Protein AF-A0A0V1GEQ0-F1 (afdb_monomer_lite)

Organism: Trichinella pseudospiralis (NCBI:txid6337)

Secondary structure (DSSP, 8-state):
-----GGGGGGHHHHHHHHHHTTT-HHHHHHHHHHHHHHHHHH-SS-HHHHHHHHHHHHHHHHHHHHTTT-HHHH-HHHHTT-

Structure (mmCIF, N/CA/C/O backbone):
data_AF-A0A0V1GEQ0-F1
#
_entry.id   AF-A0A0V1GEQ0-F1
#
loop_
_atom_site.group_PDB
_atom_site.id
_atom_site.type_symbol
_atom_site.label_atom_id
_atom_site.label_alt_id
_atom_site.label_comp_id
_atom_site.label_asym_id
_atom_site.label_entity_id
_atom_site.label_seq_id
_atom_site.pdbx_PDB_ins_code
_atom_site.Cartn_x
_atom_site.Cartn_y
_atom_site.Cartn_z
_atom_site.occupancy
_atom_site.B_iso_or_equiv
_atom_site.auth_seq_id
_atom_site.auth_comp_id
_atom_site.auth_asym_id
_atom_site.auth_atom_id
_atom_site.pdbx_PDB_model_num
ATOM 1 N N . MET A 1 1 ? -9.667 -14.428 9.001 1.00 41.03 1 MET A N 1
ATOM 2 C CA . MET A 1 1 ? -9.815 -13.137 8.294 1.00 41.03 1 MET A CA 1
ATOM 3 C C . MET A 1 1 ? -10.453 -12.142 9.252 1.00 41.03 1 MET A C 1
ATOM 5 O O . MET A 1 1 ? -11.639 -12.268 9.536 1.00 41.03 1 MET A O 1
ATOM 9 N N . GLY A 1 2 ? -9.654 -11.254 9.852 1.00 50.34 2 GLY A N 1
ATOM 10 C CA . GLY A 1 2 ? -10.146 -10.258 10.811 1.00 50.34 2 GLY A CA 1
ATOM 11 C C . GLY A 1 2 ? -11.200 -9.366 10.159 1.00 50.34 2 GLY A C 1
ATOM 12 O O . GLY A 1 2 ? -11.058 -8.995 8.993 1.00 50.34 2 GLY A O 1
ATOM 13 N N . ARG A 1 3 ? -12.296 -9.080 10.869 1.00 53.09 3 ARG A N 1
ATOM 14 C CA . ARG A 1 3 ? -13.342 -8.187 10.362 1.00 53.09 3 ARG A CA 1
ATOM 15 C C . ARG A 1 3 ? -12.718 -6.809 10.157 1.00 53.09 3 ARG A C 1
ATOM 17 O O . ARG A 1 3 ? -12.411 -6.133 11.130 1.00 53.09 3 ARG A O 1
ATOM 24 N N . LEU A 1 4 ? -12.524 -6.415 8.901 1.00 60.50 4 LEU A N 1
ATOM 25 C CA . LEU A 1 4 ? -12.264 -5.020 8.562 1.00 60.50 4 LEU A CA 1
ATOM 26 C C . LEU A 1 4 ? -13.412 -4.181 9.151 1.00 60.50 4 LEU A C 1
ATOM 28 O O . LEU A 1 4 ? -14.571 -4.538 8.902 1.00 60.50 4 LEU A O 1
ATOM 32 N N . PRO A 1 5 ? -13.113 -3.119 9.922 1.00 66.62 5 PRO A N 1
ATOM 33 C CA 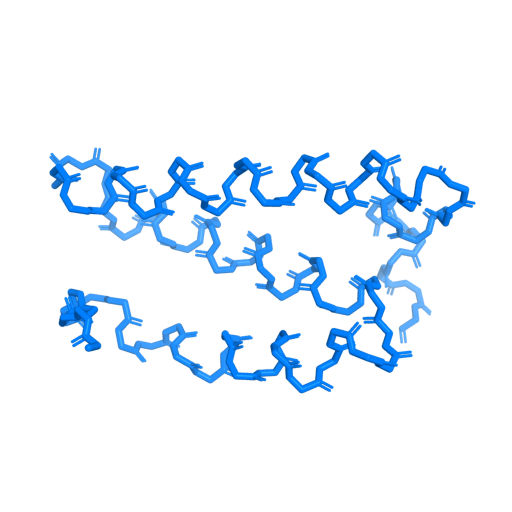. PRO A 1 5 ? -14.110 -2.170 10.398 1.00 66.62 5 PRO A CA 1
ATOM 34 C C . PRO A 1 5 ? -15.045 -1.765 9.258 1.00 66.62 5 PRO A C 1
ATOM 36 O O . PRO A 1 5 ? -14.589 -1.568 8.130 1.00 66.62 5 PRO A O 1
ATOM 39 N N . ASP A 1 6 ? -16.347 -1.634 9.525 1.00 70.25 6 ASP A N 1
ATOM 40 C CA . ASP A 1 6 ? -17.344 -1.307 8.491 1.00 70.25 6 ASP A CA 1
ATOM 41 C C . ASP A 1 6 ? -16.987 -0.034 7.710 1.00 70.25 6 ASP A C 1
ATOM 43 O O . ASP A 1 6 ? -17.246 0.068 6.513 1.00 70.25 6 ASP A O 1
ATOM 47 N N . ILE A 1 7 ? -16.301 0.885 8.385 1.00 68.94 7 ILE A N 1
ATOM 48 C CA . ILE A 1 7 ? -15.770 2.143 7.865 1.00 68.94 7 ILE A CA 1
ATOM 49 C C . ILE A 1 7 ? -14.749 1.917 6.732 1.00 68.94 7 ILE A C 1
ATOM 51 O O . ILE A 1 7 ? -14.686 2.701 5.791 1.00 68.94 7 ILE A O 1
ATOM 55 N N . LEU A 1 8 ? -13.994 0.814 6.766 1.00 70.94 8 LEU A N 1
ATOM 56 C CA . LEU A 1 8 ? -12.977 0.461 5.769 1.00 70.94 8 LEU A CA 1
ATOM 57 C C . LEU A 1 8 ? -13.523 -0.442 4.648 1.00 70.94 8 LEU A C 1
ATOM 59 O O . LEU A 1 8 ? -12.770 -0.842 3.758 1.00 70.94 8 LEU A O 1
ATOM 63 N N . LYS A 1 9 ? -14.827 -0.765 4.632 1.00 75.81 9 LYS A N 1
ATOM 64 C CA . LYS A 1 9 ? -15.433 -1.572 3.552 1.00 75.81 9 LYS A CA 1
ATOM 65 C C . LYS A 1 9 ? -15.274 -0.928 2.176 1.00 75.81 9 LYS A C 1
ATOM 67 O O . LYS A 1 9 ? -15.081 -1.655 1.205 1.00 75.81 9 LYS A O 1
ATOM 72 N N . SER A 1 10 ? -15.315 0.401 2.096 1.00 80.44 10 SER A N 1
ATOM 73 C CA . SER A 1 10 ? -15.091 1.162 0.858 1.00 80.44 10 SER A CA 1
ATOM 74 C C . SER A 1 10 ? -13.668 1.013 0.308 1.00 80.44 10 SER A C 1
ATOM 76 O O . SER A 1 10 ? -13.451 1.232 -0.880 1.00 80.44 10 SER A O 1
ATOM 78 N N . LEU A 1 11 ? -12.712 0.599 1.146 1.00 82.31 11 LEU A N 1
ATOM 79 C CA . LEU A 1 11 ? -11.300 0.450 0.790 1.00 82.31 11 LEU A CA 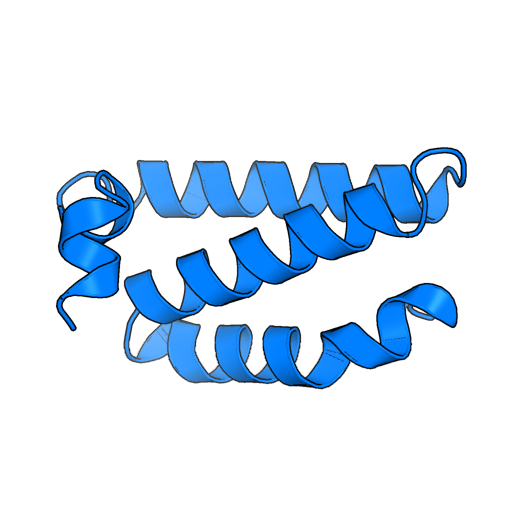1
ATOM 80 C C . LEU A 1 11 ? -10.928 -0.970 0.340 1.00 82.31 11 LEU A C 1
ATOM 82 O O . LEU A 1 11 ? -9.873 -1.165 -0.259 1.00 82.31 11 LEU A O 1
ATOM 86 N N . LYS A 1 12 ? -11.809 -1.959 0.554 1.00 83.06 12 LYS A N 1
ATOM 87 C CA . LYS A 1 12 ? -11.635 -3.336 0.057 1.00 83.06 12 LYS A CA 1
ATOM 88 C C . LYS A 1 12 ? -11.249 -3.449 -1.425 1.00 83.06 12 LYS A C 1
ATOM 90 O O . LYS A 1 12 ? -10.348 -4.235 -1.702 1.00 83.06 12 LYS A O 1
ATOM 95 N N . PRO A 1 13 ? -11.892 -2.743 -2.378 1.00 86.50 13 PRO A N 1
ATOM 96 C CA . PRO A 1 13 ? -11.507 -2.859 -3.783 1.00 86.50 13 PRO A CA 1
ATOM 97 C C . PRO A 1 13 ? -10.059 -2.419 -4.027 1.00 86.50 13 PRO A C 1
ATOM 99 O O . PRO A 1 13 ? -9.353 -3.084 -4.771 1.00 86.50 13 PRO A O 1
ATOM 102 N N . PHE A 1 14 ? -9.586 -1.369 -3.351 1.00 85.38 14 PHE A N 1
ATOM 103 C CA . PHE A 1 14 ? -8.206 -0.895 -3.485 1.00 85.38 14 PHE A CA 1
ATO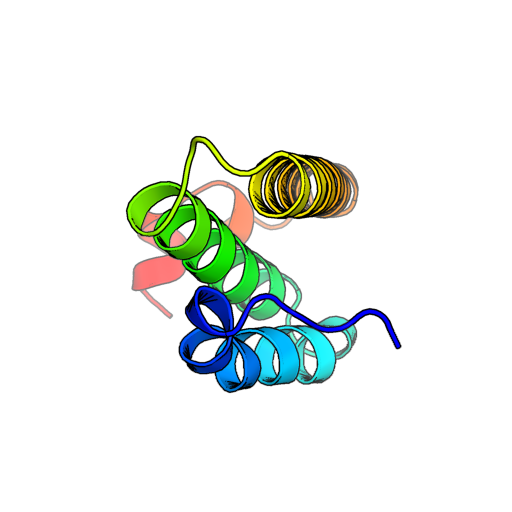M 104 C C . PHE A 1 14 ? -7.187 -1.869 -2.889 1.00 85.38 14 PHE A C 1
ATOM 106 O O . PHE A 1 14 ? -6.131 -2.071 -3.475 1.00 85.38 14 PHE A O 1
ATOM 113 N N . LEU A 1 15 ? -7.516 -2.510 -1.761 1.00 85.31 15 LEU A N 1
ATOM 114 C CA . LEU A 1 15 ? -6.685 -3.577 -1.191 1.00 85.31 15 LEU A CA 1
ATOM 115 C C . LEU A 1 15 ? -6.571 -4.772 -2.138 1.00 85.31 15 LEU A C 1
ATOM 117 O O . LEU A 1 15 ? -5.490 -5.327 -2.283 1.00 85.31 15 LEU A O 1
ATOM 121 N N . LYS A 1 16 ? -7.668 -5.134 -2.809 1.00 87.75 16 LYS A N 1
ATOM 122 C CA . LYS A 1 16 ? -7.655 -6.217 -3.792 1.00 87.75 16 LYS A CA 1
ATOM 123 C C . LYS A 1 16 ? -6.804 -5.868 -5.015 1.00 87.75 16 LYS A C 1
ATOM 125 O O . LYS A 1 16 ? -6.014 -6.690 -5.445 1.00 87.75 16 LYS A O 1
ATOM 130 N N . ILE A 1 17 ? -6.921 -4.640 -5.526 1.00 87.25 17 ILE A N 1
ATOM 131 C CA . ILE A 1 17 ? -6.067 -4.167 -6.626 1.00 87.25 17 ILE A CA 1
ATOM 132 C C . ILE A 1 17 ? -4.594 -4.198 -6.211 1.00 87.25 17 ILE A C 1
ATOM 134 O O . ILE A 1 17 ? -3.758 -4.611 -7.002 1.00 87.25 17 ILE A O 1
ATOM 138 N N . ALA A 1 18 ? -4.272 -3.785 -4.982 1.00 86.94 18 ALA A N 1
ATOM 139 C CA . ALA A 1 18 ? -2.905 -3.842 -4.480 1.00 86.94 18 ALA A CA 1
ATOM 140 C C . ALA A 1 18 ? -2.367 -5.281 -4.427 1.00 86.94 18 ALA A C 1
ATOM 142 O O . ALA A 1 18 ? -1.256 -5.528 -4.877 1.00 86.94 18 ALA A O 1
ATOM 143 N N . GLU A 1 19 ? -3.172 -6.227 -3.939 1.00 87.25 19 GLU A N 1
ATOM 144 C CA . GLU A 1 19 ? -2.822 -7.651 -3.904 1.00 87.25 19 GLU A CA 1
ATOM 145 C C . GLU A 1 19 ? -2.606 -8.217 -5.317 1.00 87.25 19 GLU A C 1
ATOM 147 O O . GLU A 1 19 ? -1.562 -8.811 -5.579 1.00 87.25 19 GLU A O 1
ATOM 152 N N . ASP A 1 20 ? -3.529 -7.944 -6.245 1.00 88.06 20 ASP A N 1
ATOM 153 C CA . ASP A 1 20 ? -3.439 -8.382 -7.645 1.00 88.06 20 ASP A CA 1
ATOM 154 C C . ASP A 1 20 ? -2.209 -7.777 -8.359 1.00 88.06 20 ASP A C 1
ATOM 156 O O . ASP A 1 20 ? -1.607 -8.410 -9.226 1.00 88.06 20 ASP A O 1
ATOM 160 N N . MET A 1 21 ? -1.821 -6.549 -7.996 1.00 85.50 21 MET A N 1
ATOM 161 C CA . MET A 1 21 ? -0.681 -5.840 -8.587 1.00 85.50 21 MET A CA 1
ATOM 162 C C . MET A 1 21 ? 0.654 -6.155 -7.913 1.00 85.50 21 MET A C 1
ATOM 164 O O . MET A 1 21 ? 1.685 -5.830 -8.497 1.00 85.50 21 MET A O 1
ATOM 168 N N . SER A 1 22 ? 0.665 -6.815 -6.753 1.00 83.38 22 SER A N 1
ATOM 169 C CA . SER A 1 22 ? 1.902 -7.095 -6.007 1.00 83.38 22 SER A CA 1
ATOM 170 C C . SER A 1 22 ? 2.925 -7.917 -6.798 1.00 83.38 22 SER A C 1
ATOM 172 O O . SER A 1 22 ? 4.130 -7.711 -6.671 1.00 83.38 22 SER A O 1
ATOM 174 N N . GLU A 1 23 ? 2.455 -8.795 -7.687 1.00 81.19 23 GLU A N 1
ATOM 175 C CA . GLU A 1 23 ? 3.307 -9.602 -8.571 1.00 81.19 23 GLU A CA 1
ATOM 176 C C . GLU A 1 23 ? 3.537 -8.959 -9.952 1.00 81.19 23 GLU A C 1
ATOM 178 O O . GLU A 1 23 ? 4.396 -9.416 -10.707 1.00 81.19 23 GLU A O 1
ATOM 183 N N . CYS A 1 24 ? 2.776 -7.914 -10.302 1.00 84.38 24 CYS A N 1
ATOM 184 C CA . CYS A 1 24 ? 2.787 -7.297 -11.634 1.00 84.38 24 CYS A CA 1
ATOM 185 C C . CYS A 1 24 ? 3.493 -5.935 -11.663 1.00 84.38 24 CYS A C 1
ATOM 187 O O . CYS A 1 24 ? 4.394 -5.724 -12.472 1.00 84.38 24 CYS A O 1
ATOM 189 N N . ASP A 1 25 ? 3.057 -4.997 -10.819 1.00 83.69 25 ASP A N 1
ATOM 190 C CA . ASP A 1 25 ? 3.575 -3.631 -10.741 1.00 83.69 25 ASP A CA 1
ATOM 191 C C . ASP A 1 25 ? 3.538 -3.146 -9.284 1.00 83.69 25 ASP A C 1
ATOM 193 O O . ASP A 1 25 ? 2.523 -2.664 -8.766 1.00 83.69 25 ASP A O 1
ATOM 197 N N . VAL A 1 26 ? 4.697 -3.251 -8.634 1.00 85.56 26 VAL A N 1
ATOM 198 C CA . VAL A 1 26 ? 4.883 -2.885 -7.226 1.00 85.56 26 VAL A CA 1
ATOM 199 C C . VAL A 1 26 ? 4.634 -1.390 -6.973 1.00 85.56 26 VAL A C 1
ATOM 201 O O . VAL A 1 26 ? 4.272 -0.993 -5.863 1.00 85.56 26 VAL A O 1
ATOM 204 N N . ALA A 1 27 ? 4.780 -0.536 -7.996 1.00 85.38 27 ALA A N 1
ATOM 205 C CA . ALA A 1 27 ? 4.481 0.884 -7.871 1.00 85.38 27 ALA A CA 1
ATOM 206 C C . ALA A 1 27 ? 2.966 1.101 -7.759 1.00 85.38 27 ALA A C 1
ATOM 208 O O . ALA A 1 27 ? 2.514 1.888 -6.924 1.00 85.38 27 ALA A O 1
ATOM 209 N N . VAL A 1 28 ? 2.165 0.378 -8.548 1.00 85.88 28 VAL A N 1
ATOM 210 C CA . VAL A 1 28 ? 0.695 0.436 -8.465 1.00 85.88 28 VAL A CA 1
ATOM 211 C C . VAL A 1 28 ? 0.200 -0.112 -7.128 1.00 85.88 28 VAL A C 1
ATOM 213 O O . VAL A 1 28 ? -0.661 0.519 -6.506 1.00 85.88 28 VAL A O 1
ATOM 216 N N . GLU A 1 29 ? 0.765 -1.227 -6.651 1.00 88.94 29 GLU A N 1
ATOM 217 C CA . GLU A 1 29 ? 0.500 -1.758 -5.306 1.00 88.94 29 GLU A CA 1
ATOM 218 C C . GLU A 1 29 ? 0.732 -0.678 -4.241 1.00 88.94 29 GLU A C 1
ATOM 220 O O . GLU A 1 29 ? -0.174 -0.354 -3.465 1.00 88.94 29 GLU A O 1
ATOM 225 N N . TYR A 1 30 ? 1.918 -0.066 -4.243 1.00 87.81 30 TYR A N 1
ATOM 226 C CA . TYR A 1 30 ? 2.292 0.960 -3.276 1.00 87.81 30 TYR A CA 1
ATOM 227 C C . TYR A 1 30 ? 1.323 2.148 -3.284 1.00 87.81 30 TYR A C 1
ATOM 229 O O . TYR A 1 30 ? 0.839 2.559 -2.227 1.00 87.81 30 TYR A O 1
ATOM 237 N N . TRP A 1 31 ? 0.982 2.689 -4.459 1.00 87.88 31 TRP A N 1
ATOM 238 C CA . TRP A 1 31 ? 0.078 3.841 -4.551 1.00 87.88 31 TRP A CA 1
ATOM 239 C C . TRP A 1 31 ? -1.351 3.505 -4.119 1.00 87.88 31 TRP A C 1
ATOM 241 O O . TRP A 1 31 ? -2.002 4.331 -3.467 1.00 87.88 31 TRP A O 1
ATOM 251 N N . CYS A 1 32 ? -1.825 2.290 -4.405 1.00 89.19 32 CYS A N 1
ATOM 252 C CA . CYS A 1 32 ? -3.114 1.807 -3.916 1.00 89.19 32 CYS A CA 1
ATOM 253 C C . CYS A 1 32 ? -3.125 1.705 -2.385 1.00 89.19 32 CYS A C 1
ATOM 255 O O . CYS A 1 32 ? -4.039 2.220 -1.737 1.00 89.19 32 CYS A O 1
ATOM 257 N N . LEU A 1 33 ? -2.091 1.114 -1.784 1.00 89.50 33 LEU A N 1
ATOM 258 C CA . LEU A 1 33 ? -1.975 0.977 -0.329 1.00 89.50 33 LEU A CA 1
ATOM 259 C C . LEU A 1 33 ? -1.779 2.324 0.375 1.00 89.50 33 LEU A C 1
ATOM 261 O O . LEU A 1 33 ? -2.370 2.558 1.430 1.00 89.50 33 LEU A O 1
ATOM 265 N N . TYR A 1 34 ? -1.026 3.247 -0.224 1.00 89.00 34 TYR A N 1
ATOM 266 C CA . TYR A 1 34 ? -0.870 4.611 0.280 1.00 89.00 34 TYR A CA 1
ATOM 267 C C . TYR A 1 34 ? -2.205 5.366 0.284 1.00 89.00 34 TYR A C 1
ATOM 269 O O . TYR A 1 34 ? -2.528 6.069 1.248 1.00 89.00 34 TYR A O 1
ATOM 277 N N . TYR A 1 35 ? -3.016 5.202 -0.766 1.00 89.25 35 TYR A N 1
ATOM 278 C CA . TYR A 1 35 ? -4.365 5.760 -0.813 1.00 89.25 35 TYR A CA 1
ATOM 279 C C . TYR A 1 35 ? -5.256 5.174 0.291 1.00 89.25 35 TYR A C 1
ATOM 281 O O . TYR A 1 35 ? -5.889 5.932 1.029 1.00 89.25 35 TYR A O 1
ATOM 289 N N . VAL A 1 36 ? -5.246 3.848 0.466 1.00 89.38 36 VAL A N 1
ATOM 290 C CA . VAL A 1 36 ? -5.981 3.166 1.545 1.00 89.38 36 VAL A CA 1
ATOM 291 C C . VAL A 1 36 ? -5.553 3.686 2.916 1.00 89.38 36 VAL A C 1
ATOM 293 O O . VAL A 1 36 ? -6.412 4.003 3.734 1.00 89.38 36 VAL A O 1
ATOM 296 N N . LEU A 1 37 ? -4.250 3.836 3.163 1.00 88.88 37 LEU A N 1
ATOM 297 C CA . LEU A 1 37 ? -3.722 4.381 4.413 1.00 88.88 37 LEU A CA 1
ATOM 298 C C . LEU A 1 37 ? -4.225 5.810 4.656 1.00 88.88 37 LEU A C 1
ATOM 300 O O . LEU A 1 37 ? -4.697 6.126 5.749 1.00 88.88 37 LEU A O 1
ATOM 304 N N . ARG A 1 38 ? -4.160 6.674 3.637 1.00 88.69 38 ARG A N 1
ATOM 305 C CA . ARG A 1 38 ? -4.626 8.064 3.728 1.00 88.69 38 ARG A CA 1
ATOM 306 C C . ARG A 1 38 ? -6.116 8.142 4.050 1.00 88.69 38 ARG A C 1
ATOM 308 O O . ARG A 1 38 ? -6.511 8.959 4.880 1.00 88.69 38 ARG A O 1
ATOM 315 N N . GLU A 1 39 ? -6.932 7.320 3.402 1.00 88.50 39 GLU A N 1
ATOM 316 C CA . GLU A 1 39 ? -8.374 7.292 3.636 1.00 88.50 39 GLU A CA 1
ATOM 317 C C . GLU A 1 39 ? -8.728 6.663 4.983 1.00 88.50 39 GLU A C 1
ATOM 319 O O . GLU A 1 39 ? -9.554 7.222 5.699 1.00 88.50 39 GLU A O 1
ATOM 324 N N . ALA A 1 40 ? -8.052 5.589 5.396 1.00 86.19 40 ALA A N 1
ATOM 325 C CA . ALA A 1 40 ? -8.220 4.999 6.723 1.00 86.19 40 ALA A CA 1
ATOM 326 C C . ALA A 1 40 ? -7.929 6.030 7.824 1.00 86.19 40 ALA A C 1
ATOM 328 O O . ALA A 1 40 ? -8.760 6.247 8.702 1.00 86.19 40 ALA A O 1
ATOM 329 N N . LEU A 1 41 ? -6.814 6.762 7.706 1.00 85.50 41 LEU A N 1
ATOM 330 C CA . LEU A 1 41 ? -6.477 7.867 8.605 1.00 85.50 41 LEU A CA 1
ATOM 331 C C . LEU A 1 41 ? -7.463 9.039 8.510 1.00 85.50 41 LEU A C 1
ATOM 333 O O . LEU A 1 41 ? -7.547 9.830 9.442 1.00 85.50 41 LEU A O 1
ATOM 337 N N . ARG A 1 42 ? -8.164 9.243 7.393 1.00 85.00 42 ARG A N 1
ATOM 338 C CA . ARG A 1 42 ? -9.175 10.306 7.274 1.00 85.00 42 ARG A CA 1
ATOM 339 C C . ARG A 1 42 ? -10.483 9.915 7.954 1.00 85.00 42 ARG A C 1
ATOM 341 O O . ARG A 1 42 ? -11.135 10.778 8.533 1.00 85.00 42 ARG A O 1
ATOM 348 N N . LEU A 1 43 ? -10.852 8.646 7.850 1.00 83.06 43 LEU A N 1
ATOM 349 C CA . LEU A 1 43 ? -12.109 8.116 8.352 1.00 83.06 43 LEU A CA 1
ATOM 350 C C . LEU A 1 43 ? -12.080 7.904 9.866 1.00 83.06 43 LEU A C 1
ATOM 352 O O . LEU A 1 43 ? -13.038 8.273 10.540 1.00 83.06 43 LEU A O 1
ATOM 356 N N . ASP A 1 44 ? -10.998 7.332 10.396 1.00 76.38 44 ASP A N 1
ATOM 357 C CA . ASP A 1 44 ? -10.896 7.032 11.820 1.00 76.38 44 ASP A CA 1
ATOM 358 C C . ASP A 1 4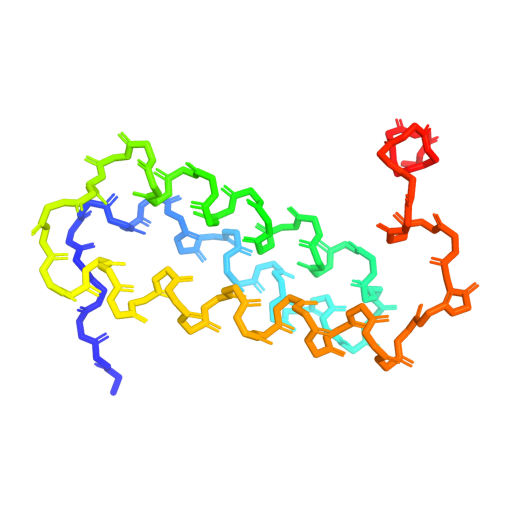4 ? -9.436 7.012 12.298 1.00 76.38 44 ASP A C 1
ATOM 360 O O . ASP A 1 44 ? -8.608 6.227 11.836 1.00 76.38 44 ASP A O 1
ATOM 364 N N . ARG A 1 45 ? -9.125 7.897 13.251 1.00 75.75 45 ARG A N 1
ATOM 365 C CA . ARG A 1 45 ? -7.808 7.997 13.910 1.00 75.75 45 ARG A CA 1
ATOM 366 C C . ARG A 1 45 ? -7.837 7.558 15.369 1.00 75.75 45 ARG A C 1
ATOM 368 O O . ARG A 1 45 ? -6.787 7.543 16.012 1.00 75.75 45 ARG A O 1
ATOM 375 N N . SER A 1 46 ? -9.017 7.274 15.907 1.00 75.06 46 SER A N 1
ATOM 376 C CA . SER A 1 46 ? -9.238 7.107 17.342 1.00 75.06 46 SER A CA 1
ATOM 377 C C . SER A 1 46 ? -9.494 5.655 17.723 1.00 75.06 46 SER A C 1
ATOM 379 O O . SER A 1 46 ? -9.154 5.274 18.840 1.00 75.06 46 SER A O 1
ATOM 381 N N . SER A 1 47 ? -10.037 4.837 16.816 1.00 80.88 47 SER A N 1
ATOM 382 C CA . SER A 1 47 ? -10.194 3.399 17.050 1.00 80.88 47 SER A CA 1
ATOM 383 C C . SER A 1 47 ? -8.828 2.693 17.121 1.00 80.88 47 SER A C 1
ATOM 385 O O . SER A 1 47 ? -8.025 2.816 16.187 1.00 80.88 47 SER A O 1
ATOM 387 N N . PRO A 1 48 ? -8.565 1.904 18.181 1.00 81.19 48 PRO A N 1
ATOM 388 C CA . PRO A 1 48 ? -7.363 1.074 18.294 1.00 81.19 48 PRO A CA 1
ATOM 389 C C . PRO A 1 48 ? -7.202 0.075 17.138 1.00 81.19 48 PRO A C 1
ATOM 391 O O . PRO A 1 48 ? -6.082 -0.225 16.717 1.00 81.19 48 PRO A O 1
ATOM 394 N N . GLU A 1 49 ? -8.311 -0.429 16.592 1.00 79.56 49 GLU A N 1
ATOM 395 C CA . GLU A 1 49 ? -8.323 -1.334 15.443 1.00 79.56 49 GLU A CA 1
ATOM 396 C C . GLU A 1 49 ? -7.854 -0.626 14.163 1.00 79.56 49 GLU A C 1
ATOM 398 O O . GLU A 1 49 ? -6.997 -1.147 13.444 1.00 79.56 49 GLU A O 1
ATOM 403 N N . CYS A 1 50 ? -8.353 0.588 13.904 1.00 80.44 50 CYS A N 1
ATOM 404 C CA . CYS A 1 50 ? -7.915 1.422 12.780 1.00 80.44 50 CYS A CA 1
ATOM 405 C C . CYS A 1 50 ? -6.453 1.868 12.941 1.00 80.44 50 CYS A C 1
ATOM 407 O O . CYS A 1 50 ? -5.693 1.868 11.971 1.00 80.44 50 CYS A O 1
ATOM 409 N N . GLN A 1 51 ? -6.019 2.181 14.164 1.00 84.75 51 GLN A N 1
ATOM 410 C CA . GLN A 1 51 ? -4.618 2.489 14.463 1.00 84.75 51 GLN A CA 1
ATOM 411 C C . GLN A 1 51 ? -3.704 1.290 14.188 1.00 84.75 51 GLN A C 1
ATOM 413 O O . GLN A 1 51 ? -2.697 1.428 13.502 1.00 84.75 51 GLN A O 1
ATOM 418 N N . SER A 1 52 ? -4.080 0.093 14.637 1.00 85.81 52 SER A N 1
ATOM 419 C CA . SER A 1 52 ? -3.298 -1.124 14.381 1.00 85.81 52 SER A CA 1
ATOM 420 C C . SER A 1 52 ? -3.190 -1.424 12.882 1.00 85.81 52 SER A C 1
ATOM 422 O O . SER A 1 52 ? -2.111 -1.747 12.385 1.00 85.81 52 SER A O 1
ATOM 424 N N . PHE A 1 53 ? -4.287 -1.257 12.139 1.00 84.31 53 PHE A N 1
ATOM 425 C CA . PHE A 1 53 ? -4.308 -1.436 10.687 1.00 84.31 53 PHE A CA 1
ATOM 426 C C . PHE A 1 53 ? -3.448 -0.401 9.944 1.00 84.31 53 PHE A C 1
ATOM 428 O O . PHE A 1 53 ? -2.692 -0.754 9.041 1.00 84.31 53 PHE A O 1
ATOM 435 N N . THR A 1 54 ? -3.532 0.873 10.331 1.00 87.31 54 THR A N 1
ATOM 436 C CA . THR A 1 54 ? -2.756 1.959 9.705 1.00 87.31 54 THR A CA 1
ATOM 437 C C . THR A 1 54 ? -1.261 1.837 10.005 1.00 87.31 54 THR A C 1
ATOM 439 O O . THR A 1 54 ? -0.452 2.039 9.103 1.00 87.31 54 THR A O 1
ATOM 442 N N . ILE A 1 55 ? -0.882 1.427 11.222 1.00 89.06 55 ILE A N 1
ATOM 443 C CA . ILE A 1 55 ? 0.512 1.110 11.576 1.00 89.06 55 ILE A CA 1
ATOM 444 C C . ILE A 1 55 ? 1.025 -0.057 10.729 1.00 89.06 55 IL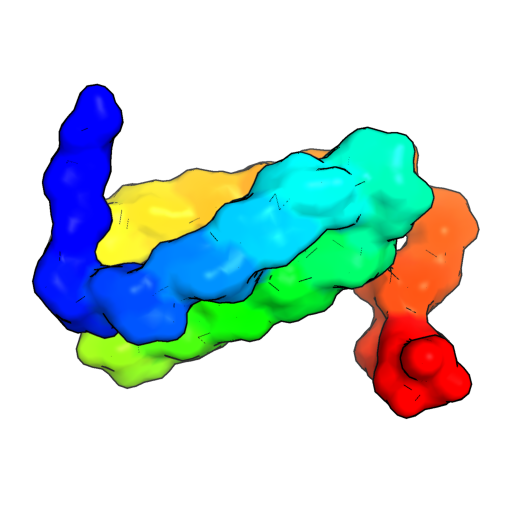E A C 1
ATOM 446 O O . ILE A 1 55 ? 2.104 0.044 10.151 1.00 89.06 55 ILE A O 1
ATOM 450 N N . TYR A 1 56 ? 0.244 -1.134 10.599 1.00 89.44 56 TYR A N 1
ATOM 451 C CA . TYR A 1 56 ? 0.608 -2.278 9.762 1.00 89.44 56 TYR A CA 1
ATOM 452 C C . TYR A 1 56 ? 0.835 -1.875 8.296 1.00 89.44 56 TYR A C 1
ATOM 454 O O . TYR A 1 56 ? 1.875 -2.199 7.723 1.00 89.44 56 TYR A O 1
ATOM 462 N N . LEU A 1 57 ? -0.096 -1.112 7.710 1.00 88.50 57 LEU A N 1
ATOM 463 C CA . LEU A 1 57 ? 0.034 -0.581 6.349 1.00 88.50 57 LEU A CA 1
ATOM 464 C C . LEU A 1 57 ? 1.278 0.291 6.188 1.00 88.50 57 LEU A C 1
ATOM 466 O O . LEU A 1 57 ? 1.998 0.157 5.204 1.00 88.50 57 LEU A O 1
ATOM 470 N N . LEU A 1 58 ? 1.554 1.166 7.154 1.00 88.81 58 LEU A N 1
ATOM 471 C CA . LEU A 1 58 ? 2.730 2.028 7.123 1.00 88.81 58 LEU A CA 1
ATOM 472 C C . LEU A 1 58 ? 4.030 1.211 7.176 1.00 88.81 58 LEU A C 1
ATOM 474 O O . LEU A 1 58 ? 4.965 1.501 6.432 1.00 88.81 58 LEU A O 1
ATOM 478 N N . SER A 1 59 ? 4.106 0.182 8.023 1.00 90.31 59 SER A N 1
ATOM 479 C CA . SER A 1 59 ? 5.260 -0.724 8.068 1.00 90.31 59 SER A CA 1
ATOM 480 C C . SER A 1 59 ? 5.445 -1.481 6.753 1.00 90.31 59 SER A C 1
ATOM 482 O O . SER A 1 59 ? 6.576 -1.636 6.297 1.00 90.31 59 SER A O 1
ATOM 484 N N . TYR A 1 60 ? 4.351 -1.910 6.123 1.00 89.56 60 TYR A N 1
ATOM 485 C CA . TYR A 1 60 ? 4.394 -2.589 4.832 1.00 89.56 60 TYR A CA 1
ATOM 486 C C . TYR A 1 60 ? 4.857 -1.660 3.699 1.00 89.56 60 TYR A C 1
ATOM 488 O O . TYR A 1 60 ? 5.753 -2.024 2.945 1.00 89.56 60 TYR A O 1
ATOM 496 N N . LEU A 1 61 ? 4.346 -0.427 3.635 1.00 88.12 61 LEU A N 1
ATOM 497 C CA . LEU A 1 61 ? 4.794 0.582 2.667 1.00 88.12 61 LEU A CA 1
ATOM 498 C C . LEU A 1 61 ? 6.2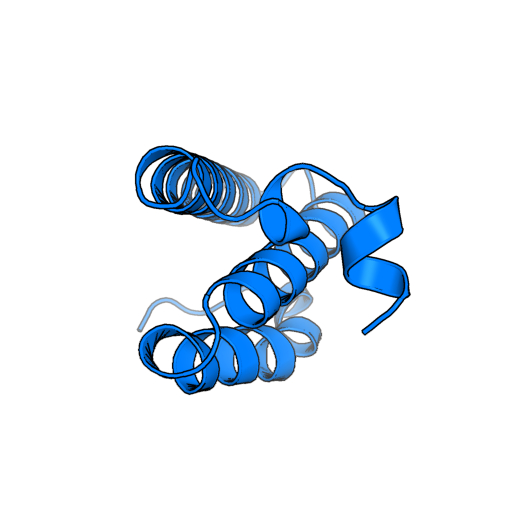89 0.899 2.820 1.00 88.12 61 LEU A C 1
ATOM 500 O O . LEU A 1 61 ? 7.011 0.915 1.830 1.00 88.12 61 LEU A O 1
ATOM 504 N N . ASN A 1 62 ? 6.776 1.065 4.056 1.00 87.19 62 ASN A N 1
ATOM 505 C CA . ASN A 1 62 ? 8.210 1.249 4.317 1.00 87.19 62 ASN A CA 1
ATOM 506 C C . ASN A 1 62 ? 9.044 0.039 3.868 1.00 87.19 62 ASN A C 1
ATOM 508 O O . ASN A 1 62 ? 10.194 0.189 3.456 1.00 87.19 62 ASN A O 1
ATOM 512 N N . LYS A 1 63 ? 8.501 -1.179 3.981 1.00 88.19 63 LYS A N 1
ATOM 513 C CA . LYS A 1 63 ? 9.163 -2.388 3.486 1.00 88.19 63 LYS A CA 1
ATOM 514 C C . LYS A 1 63 ? 9.242 -2.365 1.958 1.00 88.19 63 LYS A C 1
ATOM 516 O O . LYS A 1 63 ? 10.338 -2.528 1.434 1.00 88.19 63 LYS A O 1
ATOM 521 N N . LEU A 1 64 ? 8.132 -2.074 1.275 1.00 85.19 64 LEU A N 1
ATOM 522 C CA . LEU A 1 64 ? 8.092 -1.946 -0.185 1.00 85.19 64 LEU A CA 1
ATOM 523 C C . LEU A 1 64 ? 9.074 -0.888 -0.694 1.00 85.19 64 LEU A C 1
ATOM 525 O O . LEU A 1 64 ? 9.823 -1.163 -1.626 1.00 85.19 64 LEU A O 1
ATOM 529 N N . GLU A 1 65 ? 9.129 0.281 -0.053 1.00 84.00 65 GLU A N 1
ATOM 530 C CA . GLU A 1 65 ? 10.107 1.326 -0.380 1.00 84.00 65 GLU A CA 1
ATOM 531 C C . GLU A 1 65 ? 11.541 0.841 -0.199 1.00 84.00 65 GLU A C 1
ATOM 533 O O . GLU A 1 65 ? 12.395 1.129 -1.030 1.00 84.00 65 GLU A O 1
ATOM 538 N N . ASN A 1 66 ? 11.826 0.103 0.878 1.00 83.69 66 ASN A N 1
ATOM 539 C CA . ASN A 1 66 ? 13.171 -0.399 1.135 1.00 83.69 66 ASN A CA 1
ATOM 540 C C . ASN A 1 66 ? 13.603 -1.491 0.155 1.00 83.69 66 ASN A C 1
ATOM 542 O O . ASN A 1 66 ? 14.767 -1.510 -0.244 1.00 83.69 66 ASN A O 1
ATOM 546 N N . GLU A 1 67 ? 12.686 -2.376 -0.225 1.00 83.75 67 GLU A N 1
ATOM 547 C CA . GLU A 1 67 ? 12.936 -3.461 -1.176 1.00 83.75 67 GLU A CA 1
ATOM 548 C C . GLU A 1 67 ? 13.041 -2.940 -2.615 1.00 83.75 67 GLU A C 1
ATOM 550 O O . GLU A 1 67 ? 13.828 -3.464 -3.398 1.00 83.75 67 GLU A O 1
ATOM 555 N N . ASN A 1 68 ? 12.337 -1.851 -2.935 1.00 78.56 68 ASN A N 1
ATOM 556 C CA . ASN A 1 68 ? 12.244 -1.297 -4.284 1.00 78.56 68 ASN A CA 1
ATOM 557 C C . ASN A 1 68 ? 12.830 0.123 -4.389 1.00 78.56 68 ASN A C 1
ATOM 559 O O . ASN A 1 68 ? 12.401 0.911 -5.227 1.00 78.56 68 ASN A O 1
ATOM 563 N N . LYS A 1 69 ? 13.855 0.458 -3.586 1.00 66.25 69 LYS A N 1
ATOM 564 C CA . LYS A 1 69 ? 14.506 1.793 -3.575 1.00 66.25 69 LYS A CA 1
ATOM 565 C C . LYS A 1 69 ? 14.963 2.294 -4.945 1.00 66.25 69 LYS A C 1
ATOM 567 O O . LYS A 1 69 ? 15.139 3.496 -5.120 1.00 66.25 69 LYS A O 1
ATOM 572 N N . VAL A 1 70 ? 15.211 1.375 -5.872 1.00 63.78 70 VAL A N 1
ATOM 573 C CA . VAL A 1 70 ? 15.689 1.659 -7.229 1.00 63.78 70 VAL A CA 1
ATOM 574 C C . VAL A 1 70 ? 14.554 2.135 -8.145 1.00 63.78 70 VAL A C 1
ATOM 576 O O . VAL A 1 70 ? 14.820 2.805 -9.138 1.00 63.78 70 VAL A O 1
ATOM 579 N N . ASP A 1 71 ? 13.294 1.844 -7.813 1.00 67.19 71 ASP A N 1
ATOM 580 C CA . ASP A 1 71 ? 12.149 2.261 -8.616 1.00 67.19 71 ASP A CA 1
ATOM 581 C C . ASP A 1 71 ? 11.775 3.725 -8.311 1.00 67.19 71 ASP A C 1
ATOM 583 O O . ASP A 1 71 ? 11.237 4.082 -7.256 1.00 67.19 71 ASP A O 1
ATOM 587 N N . GLU A 1 72 ? 12.083 4.615 -9.256 1.00 67.38 72 GLU A N 1
ATOM 588 C CA . GLU A 1 72 ? 11.798 6.051 -9.159 1.00 67.38 72 GLU A CA 1
ATOM 589 C C . GLU A 1 72 ? 10.294 6.363 -9.039 1.00 67.38 72 GLU A C 1
ATOM 591 O O . GLU A 1 72 ? 9.923 7.423 -8.520 1.00 67.38 72 GLU A O 1
ATOM 596 N N . ARG A 1 73 ? 9.413 5.447 -9.473 1.00 67.81 73 ARG A N 1
ATOM 597 C CA . ARG A 1 73 ? 7.948 5.617 -9.430 1.00 67.81 73 ARG A CA 1
ATOM 598 C C . ARG A 1 73 ? 7.402 5.563 -8.001 1.00 67.81 73 ARG A C 1
ATOM 600 O O . ARG A 1 73 ? 6.346 6.140 -7.737 1.00 67.81 73 ARG A O 1
ATOM 607 N N . LEU A 1 74 ? 8.126 4.923 -7.081 1.00 65.50 74 LEU A N 1
ATOM 608 C CA . LEU A 1 74 ? 7.816 4.894 -5.646 1.00 65.50 74 LEU A CA 1
ATOM 609 C C . LEU A 1 74 ? 8.296 6.168 -4.943 1.00 65.50 74 LEU A C 1
ATOM 611 O O . LEU A 1 74 ? 7.597 6.729 -4.103 1.00 65.50 74 LEU A O 1
ATOM 615 N N . ASN A 1 75 ? 9.471 6.666 -5.333 1.00 61.91 75 ASN A N 1
ATOM 616 C CA . ASN A 1 75 ? 10.129 7.793 -4.670 1.00 61.91 75 ASN A CA 1
ATOM 617 C C . ASN A 1 75 ? 9.577 9.169 -5.078 1.00 61.91 75 ASN A C 1
ATOM 619 O O . ASN A 1 75 ? 9.807 10.159 -4.382 1.00 61.91 75 ASN A O 1
ATOM 623 N N . SER A 1 76 ? 8.849 9.266 -6.196 1.00 62.66 76 SER A N 1
ATOM 624 C CA . SER A 1 76 ? 8.353 10.545 -6.707 1.00 62.66 76 SER A CA 1
ATOM 625 C C . SER A 1 76 ? 6.882 10.486 -7.112 1.00 62.66 76 SER A C 1
ATOM 627 O O . SER A 1 76 ? 6.526 9.958 -8.167 1.00 62.66 76 SER A O 1
ATOM 629 N N . LYS A 1 77 ? 6.019 11.150 -6.321 1.00 59.34 77 LYS A N 1
ATOM 630 C CA . LYS A 1 77 ? 4.598 11.387 -6.669 1.00 59.34 77 LYS A CA 1
ATOM 631 C C . LYS A 1 77 ? 4.429 11.958 -8.077 1.00 59.34 77 LYS A C 1
ATOM 633 O O . LYS A 1 77 ? 3.469 11.632 -8.765 1.00 59.34 77 LYS A O 1
ATOM 638 N N . THR A 1 78 ? 5.361 12.806 -8.502 1.00 60.09 78 THR A N 1
ATOM 639 C CA . THR A 1 78 ? 5.327 13.486 -9.800 1.00 60.09 78 THR A CA 1
ATOM 640 C C . THR A 1 78 ? 5.598 12.532 -10.966 1.00 60.09 78 THR A C 1
ATOM 642 O O . THR A 1 78 ? 5.112 12.765 -12.070 1.00 60.09 78 THR A O 1
ATOM 645 N N . VAL A 1 79 ? 6.368 11.462 -10.737 1.00 60.53 79 VAL A N 1
ATOM 646 C CA . VAL A 1 79 ? 6.629 10.409 -11.734 1.00 60.53 79 VAL A CA 1
ATOM 647 C C . VAL A 1 79 ? 5.468 9.418 -11.766 1.00 60.53 79 VAL A C 1
ATOM 649 O O . VAL A 1 79 ? 5.029 9.040 -12.848 1.00 60.53 79 VAL A O 1
ATOM 652 N N . ALA A 1 80 ? 4.909 9.076 -10.603 1.00 62.44 80 ALA A N 1
ATOM 653 C CA . ALA A 1 80 ? 3.737 8.212 -10.497 1.00 62.44 80 ALA A CA 1
ATOM 654 C C . ALA A 1 80 ? 2.510 8.758 -11.241 1.00 62.44 80 ALA A C 1
ATOM 656 O O . ALA A 1 80 ? 1.848 8.015 -11.946 1.00 62.44 80 ALA A O 1
ATOM 657 N N . GLN A 1 81 ? 2.230 10.063 -11.139 1.00 62.53 81 GLN A N 1
ATOM 658 C CA . GLN A 1 81 ? 1.079 10.696 -11.804 1.00 62.53 81 GLN A CA 1
ATOM 659 C C . GLN A 1 81 ? 1.187 10.784 -13.336 1.00 62.53 81 GLN A C 1
ATOM 661 O O . GLN A 1 81 ? 0.214 11.158 -13.988 1.00 62.53 81 GLN A O 1
ATOM 666 N N . LYS A 1 82 ? 2.368 10.525 -13.911 1.00 63.41 82 LYS A N 1
ATOM 667 C CA . LYS A 1 82 ? 2.597 10.588 -15.363 1.00 63.41 82 LYS A CA 1
ATOM 668 C C . LYS A 1 82 ? 2.308 9.274 -16.091 1.00 63.41 82 LYS A C 1
ATOM 670 O O . LYS A 1 82 ? 2.267 9.299 -17.320 1.00 63.41 82 LYS A O 1
ATOM 675 N N . TYR A 1 83 ? 2.161 8.176 -15.357 1.00 53.06 83 TYR A N 1
ATOM 676 C CA . TYR A 1 83 ? 1.826 6.851 -15.874 1.00 53.06 83 TYR A CA 1
ATOM 677 C C . TYR A 1 83 ? 0.370 6.517 -15.564 1.00 53.06 83 TYR A C 1
ATOM 679 O O . TYR A 1 83 ? -0.247 5.847 -16.417 1.00 53.06 83 TYR A O 1
#

Foldseek 3Di:
DDDDPPLLPVLVVLCVQLVVCVVPPLLSNLVSLVVSLVSLCVRDDDDPVSVVVSVVSVVVSVVSCVVPVVDVSSVDPVNVVVD

InterPro domains:
  IPR023175 Vta1/Callose synthase, N-terminal domain superfamily [G3DSA:1.25.40.270] (1-83)
  IPR039431 Vta1/callose synthase, N-terminal [PF04652] (11-83)
  IPR044538 Vacuolar protein sorting-associated protein Vta1-like [PTHR46009] (3-83)

Radius of gyration: 13.03 Å; chains: 1; bounding box: 33×27×34 Å

Sequence (83 aa):
MGRLPDILKSLKPFLKIAEDMSECDVAVEYWCLYYVLREALRLDRSSPECQSFTIYLLSYLNKLENENKVDERLNSKTVAQKY

pLDDT: mean 78.79, std 11.48, range [41.03, 90.31]